Protein AF-A0A8J8A307-F1 (afdb_monomer)

Nearest PDB structu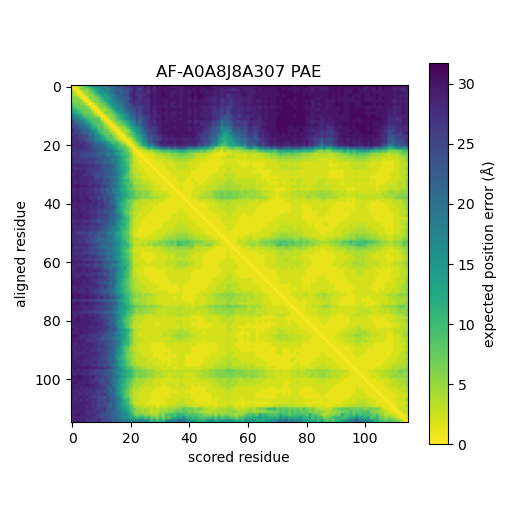res (foldseek):
  1qyn-assembly1_C  TM=4.596E-01  e=4.027E+00  Escherichia coli
  1ozb-assembly2_G  TM=3.912E-01  e=3.624E+00  Haemophilus influenzae
  1ozb-assembly1_A  TM=3.869E-01  e=4.717E+00  Haemophilus influenzae
  1fx3-assembly1_D  TM=3.871E-01  e=6.470E+00  Haemophilus influenzae

pLDDT: mean 87.07, std 18.62, range [39.31, 98.69]

Radius of gyration: 25.22 Å; Cα contacts (8 Å, |Δi|>4): 249; chains: 1; bounding box: 36×35×94 Å

Mean predicted aligned error: 9.84 Å

Sequence (115 aa):
MSLVSIASVSAWTSKTVIPSSGCRRMYDHDADTPQWSQDEWVWASVSGWLNICDGRITVDTSTVKHVADWSGVKVDRSGVQRYRGARVSFTKIPYERYNGERGVAFALIPHFYKH

Solvent-accessible surface area (backbone atoms only — not comparable to full-atom values): 6752 Å² total; per-residue (Å²): 134,87,82,86,86,78,82,82,79,80,79,77,76,71,73,80,74,74,77,69,84,59,71,43,77,46,80,45,70,24,67,23,64,58,67,83,53,97,58,29,32,41,38,14,20,16,34,30,40,29,41,39,42,88,91,43,71,33,38,44,55,91,55,57,45,76,42,81,51,73,36,65,52,49,60,59,70,87,65,47,43,80,47,80,33,47,74,45,26,33,15,37,37,47,37,32,41,88,91,66,53,71,53,66,31,62,9,34,29,64,54,86,76,70,127

Foldseek 3Di:
DDDDDDPDDPPPPPPPPPPPQDWDKDKAKWWFWDDDDPQFIWIWMKIAIWTQDPNDIWGPLVGIDIDTDGGQWDWPPVPWDFAGGRRKTKTWTWTAHPVRDTDIIIIMPVRVVPD

Structure (mmCIF, N/CA/C/O backbone):
data_AF-A0A8J8A307-F1
#
_entry.id   AF-A0A8J8A307-F1
#
loop_
_atom_site.group_PDB
_atom_site.id
_atom_site.type_symbol
_atom_site.label_atom_id
_atom_site.label_alt_id
_atom_site.label_comp_id
_atom_site.label_asym_id
_atom_site.label_entity_id
_atom_site.label_seq_id
_atom_site.pdbx_PDB_ins_code
_atom_site.Cartn_x
_atom_site.Cartn_y
_atom_site.Cartn_z
_atom_site.occupancy
_atom_site.B_iso_or_equiv
_atom_site.auth_seq_id
_atom_site.auth_comp_id
_atom_site.auth_asym_id
_atom_site.auth_atom_id
_atom_site.pdbx_PDB_model_num
ATOM 1 N N . MET A 1 1 ? -3.163 23.914 -77.638 1.00 39.31 1 MET A N 1
ATOM 2 C CA . MET A 1 1 ? -2.228 22.902 -77.092 1.00 39.31 1 MET A CA 1
ATOM 3 C C . MET A 1 1 ? -1.463 23.603 -75.975 1.00 39.31 1 MET A C 1
ATOM 5 O O . MET A 1 1 ? -0.808 24.586 -76.272 1.00 39.31 1 MET A O 1
ATOM 9 N N . SER A 1 2 ? -1.889 23.447 -74.715 1.00 42.81 2 SER A N 1
ATOM 10 C CA . SER A 1 2 ? -1.335 22.503 -73.714 1.00 42.81 2 SER A CA 1
ATOM 11 C C . SER A 1 2 ? 0.157 22.790 -73.462 1.00 42.81 2 SER A C 1
ATOM 13 O O . SER A 1 2 ? 0.926 22.769 -74.410 1.00 42.81 2 SER A O 1
ATOM 15 N N . LEU A 1 3 ? 0.635 23.113 -72.258 1.00 43.06 3 LEU A N 1
ATOM 16 C CA . LEU A 1 3 ? 0.505 22.335 -71.024 1.00 43.06 3 LEU A CA 1
ATOM 17 C C . LEU A 1 3 ? 0.687 23.227 -69.781 1.00 43.06 3 LEU A C 1
ATOM 19 O O . LEU A 1 3 ? 1.595 24.052 -69.719 1.00 43.06 3 LEU A O 1
ATOM 23 N N . VAL A 1 4 ? -0.152 23.000 -68.771 1.00 47.03 4 VAL A N 1
ATOM 24 C CA . VAL A 1 4 ? 0.076 23.442 -67.391 1.00 47.03 4 VAL A CA 1
ATOM 25 C C . VAL A 1 4 ? 1.009 22.418 -66.739 1.00 47.03 4 VAL A C 1
ATOM 27 O O . VAL A 1 4 ? 0.636 21.254 -66.608 1.00 47.03 4 VAL A O 1
ATOM 30 N N . SER A 1 5 ? 2.208 22.831 -66.329 1.00 45.84 5 SER A N 1
ATOM 31 C CA . SER A 1 5 ? 3.086 22.005 -65.491 1.00 45.84 5 SER A CA 1
ATOM 32 C C . SER A 1 5 ? 2.737 22.230 -64.025 1.00 45.84 5 SER A C 1
ATOM 34 O O . SER A 1 5 ? 3.118 23.238 -63.435 1.00 45.84 5 SER A O 1
ATOM 36 N N . ILE A 1 6 ? 2.003 21.290 -63.434 1.00 53.31 6 ILE A N 1
ATOM 37 C CA . ILE A 1 6 ? 1.776 21.240 -61.989 1.00 53.31 6 ILE A CA 1
ATOM 38 C C . ILE A 1 6 ? 2.876 20.349 -61.411 1.00 53.31 6 ILE A C 1
ATOM 40 O O . ILE A 1 6 ? 2.823 19.126 -61.531 1.00 53.31 6 ILE A O 1
ATOM 44 N N . ALA A 1 7 ? 3.906 20.956 -60.825 1.00 52.28 7 ALA A N 1
ATOM 45 C CA . ALA A 1 7 ? 4.915 20.217 -60.079 1.00 52.28 7 ALA A CA 1
ATOM 46 C C . ALA A 1 7 ? 4.272 19.657 -58.800 1.00 52.28 7 ALA A C 1
ATOM 48 O O . ALA A 1 7 ? 3.859 20.401 -57.912 1.00 52.28 7 ALA A O 1
ATOM 49 N N . SER A 1 8 ? 4.148 18.334 -58.726 1.00 54.72 8 SER A N 1
ATOM 50 C CA . SER A 1 8 ? 3.658 17.623 -57.548 1.00 54.72 8 SER A CA 1
ATOM 51 C C . SER A 1 8 ? 4.759 17.617 -56.488 1.00 54.72 8 SER A C 1
ATOM 53 O O . SER A 1 8 ? 5.743 16.890 -56.613 1.00 54.72 8 SER A O 1
ATOM 55 N N . VAL A 1 9 ? 4.628 18.440 -55.447 1.00 50.66 9 VAL A N 1
ATOM 56 C CA . VAL A 1 9 ? 5.533 18.377 -54.295 1.00 50.66 9 VAL A CA 1
ATOM 57 C C . VAL A 1 9 ? 5.005 17.299 -53.356 1.00 50.66 9 VAL A C 1
ATOM 59 O O . VAL A 1 9 ? 4.049 17.510 -52.611 1.00 50.66 9 VAL A O 1
ATOM 62 N N . SER A 1 10 ? 5.610 16.117 -53.421 1.00 52.47 10 SER A N 1
ATOM 63 C CA . SER A 1 10 ? 5.379 15.036 -52.466 1.00 52.47 10 SER A CA 1
ATOM 64 C C . SER A 1 10 ? 5.880 15.476 -51.092 1.00 52.47 10 SER A C 1
ATOM 66 O O . SER A 1 10 ? 7.059 15.341 -50.775 1.00 52.47 10 SER A O 1
ATOM 68 N N . ALA A 1 11 ? 4.991 16.024 -50.266 1.00 51.53 11 ALA A N 1
ATOM 69 C CA . ALA A 1 11 ? 5.267 16.243 -48.856 1.00 51.53 11 ALA A CA 1
ATOM 70 C C . ALA A 1 11 ? 5.300 14.879 -48.152 1.00 51.53 11 ALA A C 1
ATOM 72 O O . ALA A 1 11 ? 4.291 14.389 -47.648 1.00 51.53 11 ALA A O 1
ATOM 73 N N . TRP A 1 12 ? 6.470 14.240 -48.134 1.00 44.84 12 TRP A N 1
ATOM 74 C CA . TRP A 1 12 ? 6.756 13.200 -47.155 1.00 44.84 12 TRP A CA 1
ATOM 75 C C . TRP A 1 12 ? 6.824 13.874 -45.790 1.00 44.84 12 TRP A C 1
ATOM 77 O O . TRP A 1 12 ? 7.859 14.390 -45.373 1.00 44.84 12 TRP A O 1
ATOM 87 N N . THR A 1 13 ? 5.694 13.898 -45.088 1.00 51.53 13 THR A N 1
ATOM 88 C CA . THR A 1 13 ? 5.703 14.131 -43.651 1.00 51.53 13 THR A CA 1
ATOM 89 C C . THR A 1 13 ? 6.278 12.870 -43.023 1.00 51.53 13 THR A C 1
ATOM 91 O O . THR A 1 13 ? 5.576 11.925 -42.667 1.00 51.53 13 THR A O 1
ATOM 94 N N . SER A 1 14 ? 7.606 12.820 -42.923 1.00 46.16 14 SER A N 1
ATOM 95 C CA . SER A 1 14 ? 8.247 11.931 -41.967 1.00 46.16 14 SER A CA 1
ATOM 96 C C . SER A 1 14 ? 7.642 12.286 -40.616 1.00 46.16 14 SER A C 1
ATOM 98 O O . SER A 1 14 ? 7.970 13.322 -40.041 1.00 46.16 14 SER A O 1
ATOM 100 N N . LYS A 1 15 ? 6.701 11.471 -40.123 1.00 51.19 15 LYS A N 1
ATOM 101 C CA . LYS A 1 15 ? 6.373 11.480 -38.701 1.00 51.19 15 LYS A CA 1
ATOM 102 C C . LYS A 1 15 ? 7.713 11.305 -38.013 1.00 51.19 15 LYS A C 1
ATOM 104 O O . LYS A 1 15 ? 8.325 10.248 -38.147 1.00 51.19 15 LYS A O 1
ATOM 109 N N . THR A 1 16 ? 8.183 12.346 -37.336 1.00 47.12 16 THR A N 1
ATOM 110 C CA . THR A 1 16 ? 9.285 12.227 -36.396 1.00 47.12 16 THR A CA 1
ATOM 111 C C . THR A 1 16 ? 8.852 11.172 -35.393 1.00 47.12 16 THR A C 1
ATOM 113 O O . THR A 1 16 ? 8.073 11.441 -34.481 1.00 47.12 16 THR A O 1
ATOM 116 N N . VAL A 1 17 ? 9.292 9.934 -35.606 1.00 52.88 17 VAL A N 1
ATOM 117 C CA . VAL A 1 17 ? 9.289 8.917 -34.571 1.00 52.88 17 VAL A CA 1
ATOM 118 C C . VAL A 1 17 ? 10.336 9.425 -33.602 1.00 52.88 17 VAL A C 1
ATOM 120 O O . VAL A 1 17 ? 11.528 9.254 -33.833 1.00 52.88 17 VAL A O 1
ATOM 123 N N . ILE A 1 18 ? 9.890 10.170 -32.590 1.00 51.19 18 ILE A N 1
ATOM 124 C CA . ILE A 1 18 ? 10.734 10.553 -31.466 1.00 51.19 18 ILE A CA 1
ATOM 125 C C . ILE A 1 18 ? 11.200 9.218 -30.884 1.00 51.19 18 ILE A C 1
ATOM 127 O O . ILE A 1 18 ? 10.363 8.484 -30.350 1.00 51.19 18 ILE A O 1
ATOM 131 N N . PRO A 1 19 ? 12.482 8.842 -31.015 1.00 48.62 19 PRO A N 1
ATOM 132 C CA . PRO A 1 19 ? 12.960 7.652 -30.351 1.00 48.62 19 PRO A CA 1
ATOM 133 C C . PRO A 1 19 ? 12.905 8.003 -28.869 1.00 48.62 19 PRO A C 1
ATOM 135 O O . PRO A 1 19 ? 13.657 8.861 -28.409 1.00 48.62 19 PRO A O 1
ATOM 138 N N . SER A 1 20 ? 11.997 7.400 -28.105 1.00 56.53 20 SER A N 1
ATOM 139 C CA . SER A 1 20 ? 12.056 7.478 -26.647 1.00 56.53 20 SER A CA 1
ATOM 140 C C . SER A 1 20 ? 13.212 6.599 -26.165 1.00 56.53 20 SER A C 1
ATOM 142 O O . SER A 1 20 ? 13.001 5.617 -25.467 1.00 56.53 20 SER A O 1
ATOM 144 N N . SER A 1 21 ? 14.445 6.912 -26.563 1.00 58.91 21 SER A N 1
ATOM 145 C CA . SER A 1 21 ? 15.654 6.169 -26.191 1.00 58.91 21 SER A CA 1
ATOM 146 C C . SER A 1 21 ? 16.087 6.411 -24.739 1.00 58.91 21 SER A C 1
ATOM 148 O O . SER A 1 21 ? 17.186 6.033 -24.345 1.00 58.91 21 SER A O 1
ATOM 150 N N . GLY A 1 22 ? 15.233 7.024 -23.918 1.00 71.06 22 GLY A N 1
ATOM 151 C CA . GLY A 1 22 ? 15.485 7.256 -22.506 1.00 71.06 22 GLY A CA 1
ATOM 152 C C . GLY A 1 22 ? 14.461 6.530 -21.652 1.00 71.06 22 GLY A C 1
ATOM 153 O O . GLY A 1 22 ? 13.310 6.957 -21.567 1.00 71.06 22 GLY A O 1
ATOM 154 N N . CYS A 1 23 ? 14.894 5.476 -20.961 1.00 86.56 23 CYS A N 1
ATOM 155 C CA . CYS A 1 23 ? 14.230 5.074 -19.728 1.00 86.56 23 CYS A CA 1
ATOM 156 C C . CYS A 1 23 ? 14.142 6.300 -18.813 1.00 86.56 23 CYS A C 1
ATOM 158 O O . CYS A 1 23 ? 15.161 6.917 -18.503 1.00 86.56 23 CYS A O 1
ATOM 160 N N . ARG A 1 24 ? 12.939 6.656 -18.367 1.00 91.88 24 ARG A N 1
ATOM 161 C CA . ARG A 1 24 ? 12.745 7.719 -17.372 1.00 91.88 24 ARG A CA 1
ATOM 162 C C . ARG A 1 24 ? 12.333 7.118 -16.039 1.00 91.88 24 ARG A C 1
ATOM 164 O O . ARG A 1 24 ? 11.648 6.095 -16.001 1.00 91.88 24 ARG A O 1
ATOM 171 N N . ARG A 1 25 ? 12.719 7.776 -14.948 1.00 94.50 25 ARG A N 1
ATOM 172 C CA . ARG A 1 25 ? 12.238 7.447 -13.604 1.00 94.50 25 ARG A CA 1
ATOM 173 C C . ARG A 1 25 ? 11.145 8.416 -13.189 1.00 94.50 25 ARG A C 1
ATOM 175 O O . ARG A 1 25 ? 11.220 9.603 -13.491 1.00 94.50 25 ARG A O 1
ATOM 182 N N . MET A 1 26 ? 10.149 7.902 -12.486 1.00 95.06 26 MET A N 1
ATOM 183 C CA . MET A 1 26 ? 9.060 8.684 -11.911 1.00 95.06 26 MET A CA 1
ATOM 184 C C . MET A 1 26 ? 8.820 8.185 -10.494 1.00 95.06 26 MET A C 1
ATOM 186 O O . MET A 1 26 ? 8.774 6.978 -10.283 1.00 95.06 26 MET A O 1
ATOM 190 N N . TYR A 1 27 ? 8.701 9.081 -9.524 1.00 96.81 27 TYR A N 1
ATOM 191 C CA . TYR A 1 27 ? 8.270 8.685 -8.189 1.00 96.81 27 TYR A CA 1
ATOM 192 C C . TYR A 1 27 ? 6.750 8.556 -8.184 1.00 96.81 27 TYR A C 1
ATOM 194 O O . TYR A 1 27 ? 6.066 9.447 -8.686 1.00 96.81 27 TYR A O 1
ATOM 202 N N . ASP A 1 28 ? 6.242 7.459 -7.635 1.00 97.56 28 ASP A N 1
ATOM 203 C CA . ASP A 1 28 ? 4.816 7.233 -7.459 1.00 97.56 28 ASP A CA 1
ATOM 204 C C . ASP A 1 28 ? 4.502 6.937 -5.990 1.00 97.56 28 ASP A C 1
ATOM 206 O O . ASP A 1 28 ? 5.312 6.376 -5.242 1.00 97.56 28 ASP A O 1
ATOM 210 N N . HIS A 1 29 ? 3.317 7.354 -5.573 1.00 97.44 29 HIS A N 1
ATOM 211 C CA . HIS A 1 29 ? 2.799 7.181 -4.231 1.00 97.44 29 HIS A CA 1
ATOM 212 C C . HIS A 1 29 ? 1.276 7.132 -4.304 1.00 97.44 29 HIS A C 1
ATOM 214 O O . HIS A 1 29 ? 0.654 8.018 -4.888 1.00 97.44 29 HIS A O 1
ATOM 220 N N . ASP A 1 30 ? 0.692 6.159 -3.616 1.00 98.19 30 ASP A N 1
ATOM 221 C CA . ASP A 1 30 ? -0.743 6.089 -3.372 1.00 98.1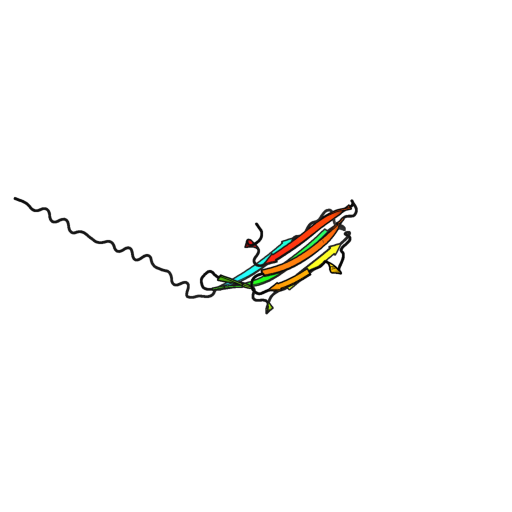9 30 ASP A CA 1
ATOM 222 C C . ASP A 1 30 ? -1.004 5.973 -1.872 1.00 98.19 30 ASP A C 1
ATOM 224 O O . ASP A 1 30 ? -0.201 5.407 -1.118 1.00 98.19 30 ASP A O 1
ATOM 228 N N . ALA A 1 31 ? -2.139 6.511 -1.446 1.00 97.81 31 ALA A N 1
ATOM 229 C CA . ALA A 1 31 ? -2.619 6.391 -0.085 1.00 97.81 31 ALA A CA 1
ATOM 230 C C . ALA A 1 31 ? -4.141 6.293 -0.066 1.00 97.81 31 ALA A C 1
ATOM 232 O O . ALA A 1 31 ? -4.840 6.967 -0.817 1.00 97.81 31 ALA A O 1
ATOM 233 N N . ASP A 1 32 ? -4.634 5.471 0.845 1.00 98.06 32 ASP A N 1
ATOM 234 C CA . ASP A 1 32 ? -6.036 5.387 1.201 1.00 98.06 32 ASP A CA 1
ATOM 235 C C . ASP A 1 32 ? -6.135 5.581 2.711 1.00 98.06 32 ASP A C 1
ATOM 237 O O . ASP A 1 32 ? -5.606 4.779 3.495 1.00 9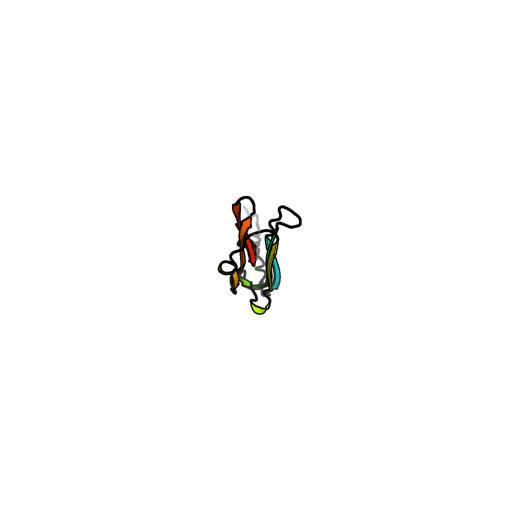8.06 32 ASP A O 1
ATOM 241 N N . THR A 1 33 ? -6.744 6.700 3.100 1.00 97.50 33 THR A N 1
ATOM 242 C CA . THR A 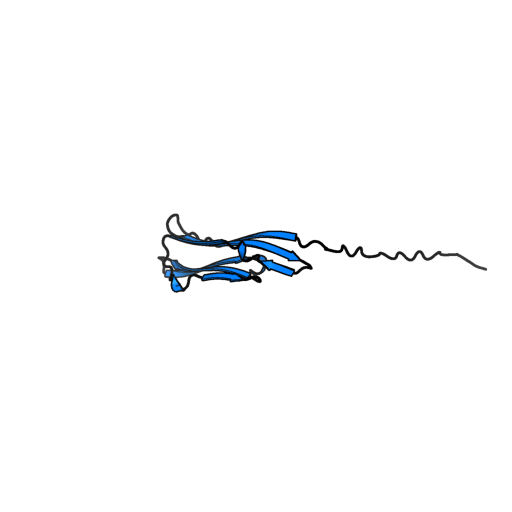1 33 ? -6.803 7.166 4.487 1.00 97.50 33 THR A CA 1
ATOM 243 C C . THR A 1 33 ? -8.243 7.392 4.965 1.00 97.50 33 THR A C 1
ATOM 245 O O . THR A 1 33 ? -8.613 8.541 5.228 1.00 97.50 33 THR A O 1
ATOM 248 N N . PRO A 1 34 ? -9.097 6.350 5.051 1.00 97.19 34 PRO A N 1
ATOM 249 C CA . PRO A 1 34 ? -10.432 6.497 5.616 1.00 97.19 34 PRO A CA 1
ATOM 250 C C . PRO A 1 34 ? -10.355 7.032 7.048 1.00 97.19 34 PRO A C 1
ATOM 252 O O . PRO A 1 34 ? -9.650 6.475 7.894 1.00 97.19 34 PRO A O 1
ATOM 255 N N . GLN A 1 35 ? -11.082 8.114 7.313 1.00 97.44 35 GLN A N 1
ATOM 256 C CA . GLN A 1 35 ? -11.093 8.792 8.603 1.00 97.44 35 GLN A CA 1
ATOM 257 C C . GLN A 1 35 ? -12.514 9.224 8.959 1.00 97.44 35 GLN A C 1
ATOM 259 O O . GLN A 1 35 ? -13.197 9.862 8.158 1.00 97.44 35 GLN A O 1
ATOM 264 N N . TRP A 1 36 ? -12.934 8.910 10.185 1.00 97.50 36 TRP A N 1
ATOM 265 C CA . TRP A 1 36 ? -14.260 9.263 10.706 1.00 97.50 36 TRP A CA 1
ATOM 266 C C . TRP A 1 36 ? -14.184 10.142 11.955 1.00 97.50 36 TRP A C 1
ATOM 268 O O . TRP A 1 36 ? -15.122 10.882 12.244 1.00 97.50 36 TRP A O 1
ATOM 278 N N . SER A 1 37 ? -13.063 10.104 12.679 1.00 95.75 37 SER A N 1
ATOM 279 C CA . SER A 1 37 ? -12.762 11.026 13.778 1.00 95.75 37 SER A CA 1
ATOM 280 C C . SER A 1 37 ? -11.245 11.161 13.984 1.00 95.75 37 SER A C 1
ATOM 282 O O . SER A 1 37 ? -10.453 10.639 13.198 1.00 95.75 37 SER A O 1
ATOM 284 N N . GLN A 1 38 ? -10.815 11.883 15.024 1.00 95.06 38 GLN A N 1
ATOM 285 C CA . GLN A 1 38 ? -9.393 11.951 15.398 1.00 95.06 38 GLN A CA 1
ATOM 286 C C . GLN A 1 38 ? -8.859 10.598 15.887 1.00 95.06 38 GLN A C 1
ATOM 288 O O . GLN A 1 38 ? -7.708 10.268 15.615 1.00 95.06 38 GLN A O 1
ATOM 293 N N . ASP A 1 39 ? -9.712 9.797 16.530 1.00 96.19 39 ASP A N 1
ATOM 294 C CA . ASP A 1 39 ? -9.328 8.511 17.112 1.00 96.19 39 ASP A CA 1
ATOM 295 C C . ASP A 1 39 ? -9.745 7.310 16.255 1.00 96.19 39 ASP A C 1
ATOM 297 O O . ASP A 1 39 ? -9.308 6.203 16.551 1.00 96.19 39 ASP A O 1
ATOM 301 N N . GLU A 1 40 ? -10.557 7.503 15.207 1.00 97.62 40 GLU A N 1
ATOM 302 C CA . GLU A 1 40 ? -11.059 6.454 14.306 1.00 97.62 40 GLU A CA 1
ATOM 303 C C . GLU A 1 40 ? -10.592 6.713 12.863 1.00 97.62 40 GLU A C 1
ATOM 305 O O . GLU A 1 40 ? -11.181 7.525 12.138 1.00 97.62 40 GLU A O 1
ATOM 310 N N . TRP A 1 41 ? -9.521 6.026 12.453 1.00 98.00 41 TRP A N 1
ATOM 311 C CA . TRP A 1 41 ? -8.909 6.156 11.129 1.00 98.00 41 TRP A CA 1
ATOM 312 C C . TRP A 1 41 ? -8.085 4.924 10.733 1.00 98.00 41 TRP A C 1
ATOM 314 O O . TRP A 1 41 ? -7.626 4.146 11.572 1.00 98.00 41 TRP A O 1
ATOM 324 N N . VAL A 1 42 ? -7.852 4.776 9.430 1.00 98.50 42 VAL A N 1
ATOM 325 C CA . VAL A 1 42 ? -6.939 3.786 8.845 1.00 98.50 42 VAL A CA 1
ATOM 326 C C . VAL A 1 42 ? -6.031 4.488 7.844 1.00 98.50 42 VAL A C 1
ATOM 328 O O . VAL A 1 42 ? -6.498 5.337 7.098 1.00 98.50 42 VAL A O 1
ATOM 331 N N . TRP A 1 43 ? -4.748 4.135 7.802 1.00 98.44 43 TRP A N 1
ATOM 332 C CA . TRP A 1 43 ? -3.778 4.656 6.842 1.00 98.44 43 TRP A CA 1
ATOM 333 C C . TRP A 1 43 ? -3.058 3.507 6.141 1.00 98.44 43 TRP A C 1
ATOM 335 O O . TRP A 1 43 ? -2.118 2.913 6.675 1.00 98.44 43 TRP A O 1
ATOM 345 N N . ALA A 1 44 ? -3.469 3.230 4.903 1.00 98.56 44 ALA A N 1
ATOM 346 C CA . ALA A 1 44 ? -2.703 2.423 3.962 1.00 98.56 44 ALA A CA 1
ATOM 347 C C . ALA A 1 44 ? -1.969 3.347 2.984 1.00 98.56 44 ALA A C 1
ATOM 349 O O . ALA A 1 44 ? -2.583 4.197 2.350 1.00 98.56 44 ALA A O 1
ATOM 350 N N . SER A 1 45 ? -0.657 3.194 2.833 1.00 98.44 45 SER A N 1
ATOM 351 C CA . SER A 1 45 ? 0.111 3.887 1.793 1.00 98.44 45 SER A CA 1
ATOM 352 C C . SER A 1 45 ? 1.213 2.992 1.248 1.00 98.44 45 SER A C 1
ATOM 354 O O . SER A 1 45 ? 1.717 2.086 1.928 1.00 98.44 45 SER A O 1
ATOM 356 N N . VAL A 1 46 ? 1.559 3.221 -0.012 1.00 98.69 46 VAL A N 1
ATOM 357 C CA . VAL A 1 46 ? 2.714 2.623 -0.667 1.00 98.69 46 VAL A CA 1
ATOM 358 C C . VAL A 1 46 ? 3.368 3.659 -1.571 1.00 98.69 46 VAL A C 1
ATOM 360 O O . VAL A 1 46 ? 2.691 4.441 -2.234 1.00 98.69 46 VAL A O 1
ATOM 363 N N . SER A 1 47 ? 4.696 3.673 -1.601 1.00 98.56 47 SER A N 1
ATOM 364 C CA . SER A 1 47 ? 5.451 4.578 -2.460 1.00 98.56 47 SER A CA 1
ATOM 365 C C . SER A 1 47 ? 6.739 3.963 -2.963 1.00 98.56 47 SER A C 1
ATOM 367 O O . SER A 1 47 ? 7.253 3.015 -2.371 1.00 98.56 47 SER A O 1
ATOM 369 N N . GLY A 1 48 ? 7.259 4.491 -4.066 1.00 98.31 48 GLY A N 1
ATOM 370 C CA . GLY A 1 48 ? 8.476 3.987 -4.683 1.00 98.31 48 GLY A CA 1
ATOM 371 C C . GLY A 1 48 ? 8.768 4.651 -6.022 1.00 98.31 48 GLY A C 1
ATOM 372 O O . GLY A 1 48 ? 7.966 5.404 -6.569 1.00 98.31 48 GLY A O 1
ATOM 373 N N . TRP A 1 49 ? 9.944 4.362 -6.560 1.00 98.00 49 TRP A N 1
ATOM 374 C CA . TRP A 1 49 ? 10.324 4.773 -7.901 1.00 98.00 49 TRP A CA 1
ATOM 375 C C . TRP A 1 49 ? 9.809 3.773 -8.934 1.00 98.00 49 TRP A C 1
ATOM 377 O O . TRP A 1 49 ? 9.898 2.560 -8.761 1.00 98.00 49 TRP A O 1
ATOM 387 N N . LEU A 1 50 ? 9.307 4.300 -10.040 1.00 97.25 50 LEU A N 1
ATOM 388 C CA . LEU A 1 50 ? 8.920 3.569 -11.232 1.00 97.25 50 LEU A CA 1
ATOM 389 C C . LEU A 1 50 ? 9.952 3.809 -12.332 1.00 97.25 50 LEU A C 1
ATOM 391 O O . LEU A 1 50 ? 10.466 4.921 -12.478 1.00 97.25 50 LEU A O 1
ATOM 395 N N . ASN A 1 51 ? 10.211 2.786 -13.138 1.00 95.38 51 ASN A N 1
ATOM 396 C CA . ASN A 1 51 ? 10.958 2.894 -14.381 1.00 95.38 51 ASN A CA 1
ATOM 397 C C . ASN A 1 51 ? 9.975 2.833 -15.547 1.00 95.38 51 ASN A C 1
ATOM 399 O O . ASN A 1 51 ? 9.126 1.944 -15.604 1.00 95.38 51 ASN A O 1
ATOM 403 N N . ILE A 1 52 ? 10.092 3.783 -16.470 1.00 92.75 52 ILE A N 1
ATOM 404 C CA . ILE A 1 52 ? 9.273 3.867 -17.673 1.00 92.75 52 ILE A CA 1
ATOM 405 C C . ILE A 1 52 ? 10.215 3.752 -18.867 1.00 92.75 52 ILE A C 1
ATOM 407 O O . ILE A 1 52 ? 10.912 4.711 -19.198 1.00 92.75 52 ILE A O 1
ATOM 411 N N . CYS A 1 53 ? 10.242 2.578 -19.488 1.00 90.75 53 CYS A N 1
ATOM 412 C CA . CYS A 1 53 ? 11.091 2.251 -20.635 1.00 90.75 53 CYS A CA 1
ATOM 413 C C . CYS A 1 53 ? 10.203 1.699 -21.749 1.00 90.75 53 CYS A C 1
ATOM 415 O O . CYS A 1 53 ? 9.418 0.789 -21.489 1.00 90.75 53 CYS A O 1
ATOM 417 N N . ASP A 1 54 ? 10.293 2.238 -22.966 1.00 89.69 54 ASP A N 1
ATOM 418 C CA . ASP A 1 54 ? 9.556 1.732 -24.140 1.00 89.69 54 ASP A CA 1
ATOM 419 C C . ASP A 1 54 ? 8.043 1.551 -23.896 1.00 89.69 54 ASP A C 1
ATOM 421 O O . ASP A 1 54 ? 7.429 0.557 -24.286 1.00 89.69 54 ASP A O 1
ATOM 425 N N . GLY A 1 55 ? 7.440 2.492 -23.162 1.00 84.38 55 GLY A N 1
ATOM 426 C CA . GLY A 1 55 ? 6.023 2.447 -22.781 1.00 84.38 55 GLY A CA 1
ATOM 427 C C . GLY A 1 55 ? 5.665 1.419 -21.698 1.00 84.38 55 GLY A C 1
ATOM 428 O O . GLY A 1 55 ? 4.501 1.327 -21.314 1.00 84.38 55 GLY A O 1
ATOM 429 N N . ARG A 1 56 ? 6.633 0.663 -21.166 1.00 90.75 56 ARG A N 1
ATOM 430 C CA . ARG A 1 56 ? 6.448 -0.270 -20.046 1.00 90.75 56 ARG A CA 1
ATOM 431 C C . ARG A 1 56 ? 6.780 0.405 -18.729 1.00 90.75 56 ARG A C 1
ATOM 433 O O . ARG A 1 56 ? 7.806 1.070 -18.615 1.00 90.75 56 ARG A O 1
ATOM 440 N N . ILE A 1 57 ? 5.933 0.177 -17.732 1.00 94.31 57 ILE A N 1
ATOM 441 C CA . ILE A 1 57 ? 6.097 0.716 -16.384 1.00 94.31 57 ILE A CA 1
ATOM 442 C C . ILE A 1 57 ? 6.409 -0.437 -15.435 1.00 94.31 57 ILE A C 1
ATOM 444 O O . ILE A 1 57 ? 5.645 -1.400 -15.361 1.00 94.31 57 ILE A O 1
ATOM 448 N N . THR A 1 58 ? 7.526 -0.340 -14.717 1.00 96.44 58 THR A N 1
ATOM 449 C CA . THR A 1 58 ? 7.925 -1.296 -13.678 1.00 96.44 58 THR A CA 1
ATOM 450 C C . THR A 1 58 ? 8.227 -0.578 -12.373 1.00 96.44 58 THR A C 1
ATOM 452 O O . THR A 1 58 ? 8.747 0.534 -12.364 1.00 96.44 58 THR A O 1
ATOM 455 N N . VAL A 1 59 ? 7.903 -1.211 -11.253 1.00 97.69 59 VAL A N 1
ATOM 456 C CA . VAL A 1 59 ? 8.248 -0.733 -9.916 1.00 97.69 59 VAL A CA 1
ATOM 457 C C . VAL A 1 59 ? 9.685 -1.138 -9.604 1.00 97.69 59 VAL A C 1
ATOM 459 O O . VAL A 1 59 ? 10.040 -2.315 -9.697 1.00 97.69 59 VAL A O 1
ATOM 462 N N . ASP A 1 60 ? 10.507 -0.182 -9.182 1.00 97.25 60 ASP A N 1
ATOM 463 C CA . ASP A 1 60 ? 11.785 -0.463 -8.538 1.00 97.25 60 ASP A CA 1
ATOM 464 C C . ASP A 1 60 ? 11.522 -0.936 -7.103 1.00 97.25 60 ASP A C 1
ATOM 466 O O . ASP A 1 60 ? 11.415 -0.142 -6.161 1.00 97.25 60 ASP A O 1
ATOM 470 N N . THR A 1 61 ? 11.388 -2.253 -6.940 1.00 97.50 61 THR A N 1
ATOM 471 C CA . THR A 1 61 ? 10.980 -2.888 -5.678 1.00 97.50 61 THR A CA 1
ATOM 472 C C . THR A 1 61 ? 11.915 -2.584 -4.512 1.00 97.50 61 THR A C 1
ATOM 474 O O . THR A 1 61 ? 11.485 -2.649 -3.361 1.00 97.50 61 THR A O 1
ATOM 477 N N . SER A 1 62 ? 13.175 -2.227 -4.787 1.00 97.88 62 SER A N 1
ATOM 478 C CA . SER A 1 62 ? 14.152 -1.852 -3.758 1.00 97.88 62 SER A CA 1
ATOM 479 C C . SER A 1 62 ? 13.800 -0.536 -3.057 1.00 97.88 62 SER A C 1
ATOM 481 O O . SER A 1 62 ? 14.181 -0.310 -1.911 1.00 97.88 62 SER A O 1
ATOM 483 N N . THR A 1 63 ? 13.015 0.314 -3.722 1.00 98.25 63 THR A N 1
ATOM 484 C CA . THR A 1 63 ? 12.622 1.636 -3.224 1.00 98.25 63 THR A CA 1
ATOM 485 C C . THR A 1 63 ? 11.262 1.640 -2.530 1.00 98.25 63 THR A C 1
ATOM 487 O O . THR A 1 63 ? 10.845 2.679 -2.017 1.00 98.25 63 THR A O 1
ATOM 490 N N . VAL A 1 64 ? 10.574 0.491 -2.497 1.00 98.62 64 VAL A N 1
ATOM 491 C CA . VAL A 1 64 ? 9.185 0.415 -2.045 1.00 98.62 64 VAL A CA 1
ATOM 492 C C . VAL A 1 64 ? 9.070 0.563 -0.532 1.00 98.62 64 VAL A C 1
ATOM 494 O O . VAL A 1 64 ? 9.548 -0.272 0.250 1.00 98.62 64 VAL A O 1
ATOM 497 N N . LYS A 1 65 ? 8.335 1.593 -0.120 1.00 98.69 65 LYS A N 1
ATOM 498 C CA . LYS A 1 65 ? 7.957 1.859 1.268 1.00 98.69 65 LYS A CA 1
ATOM 499 C C . LYS A 1 65 ? 6.465 1.617 1.447 1.00 98.69 65 LYS A C 1
ATOM 501 O O . LYS A 1 65 ? 5.676 1.937 0.568 1.00 98.69 65 LYS A O 1
ATOM 506 N N . HIS A 1 66 ? 6.098 1.055 2.594 1.00 98.62 66 HIS A N 1
ATOM 507 C CA . HIS A 1 66 ? 4.711 0.808 2.976 1.00 98.62 66 HIS A CA 1
ATOM 508 C C . HIS A 1 66 ? 4.420 1.508 4.298 1.00 98.62 66 HIS A C 1
ATOM 510 O O . HIS A 1 66 ? 5.211 1.384 5.235 1.00 98.62 66 HIS A O 1
ATOM 516 N N . VAL A 1 67 ? 3.256 2.137 4.403 1.00 98.44 67 VAL A N 1
ATOM 517 C CA . VAL A 1 67 ? 2.660 2.546 5.680 1.00 98.44 67 VAL A CA 1
ATOM 518 C C . VAL A 1 67 ? 1.382 1.746 5.850 1.00 98.44 67 VAL A C 1
ATOM 520 O O . VAL A 1 67 ? 0.568 1.687 4.932 1.00 98.44 67 VAL A O 1
ATOM 523 N N . ALA A 1 68 ? 1.246 1.081 6.994 1.00 98.31 68 ALA A N 1
ATOM 524 C CA . ALA A 1 68 ? -0.001 0.432 7.369 1.00 98.31 68 ALA A CA 1
ATOM 525 C C . ALA A 1 68 ? -0.206 0.651 8.861 1.00 98.31 68 ALA A C 1
ATOM 527 O O . ALA A 1 68 ? 0.462 -0.006 9.665 1.00 98.31 68 ALA A O 1
ATOM 528 N N . ASP A 1 69 ? -1.057 1.618 9.174 1.00 98.31 69 ASP A N 1
ATOM 529 C CA . ASP A 1 69 ? -1.308 2.111 10.523 1.00 98.31 69 ASP A CA 1
ATOM 530 C C . ASP A 1 69 ? -2.801 2.409 10.705 1.00 98.31 69 ASP A C 1
ATOM 532 O O . ASP A 1 69 ? -3.531 2.535 9.718 1.00 98.31 69 ASP A O 1
ATOM 536 N N . TRP A 1 70 ? -3.277 2.444 11.945 1.00 98.19 70 TRP A N 1
ATOM 537 C CA . TRP A 1 70 ? -4.693 2.645 12.253 1.00 98.19 70 TRP A CA 1
ATOM 538 C C . TRP A 1 70 ? -4.917 3.046 13.713 1.00 98.19 70 TRP A C 1
ATOM 540 O O . TRP A 1 70 ? -4.157 2.671 14.605 1.00 98.19 70 TRP A O 1
ATOM 550 N N . SER A 1 71 ? -6.037 3.721 13.966 1.00 98.00 71 SER A N 1
ATOM 551 C CA . SER A 1 71 ? -6.548 3.995 15.308 1.00 98.00 71 SER A CA 1
ATOM 552 C C . SER A 1 71 ? -8.050 3.769 15.365 1.00 98.00 71 SER A C 1
ATOM 554 O O . SER A 1 71 ? -8.765 3.999 14.392 1.00 98.00 71 SER A O 1
ATOM 556 N N . GLY A 1 72 ? -8.529 3.294 16.514 1.00 96.31 72 GLY A N 1
ATOM 557 C CA . GLY A 1 72 ? -9.959 3.172 16.798 1.00 96.31 72 GLY A CA 1
ATOM 558 C C . GLY A 1 72 ? -10.747 2.260 15.858 1.00 96.31 72 GLY A C 1
ATOM 559 O O . GLY A 1 72 ? -11.962 2.338 15.800 1.00 96.31 72 GLY A O 1
ATOM 560 N N . VAL A 1 73 ? -10.091 1.367 15.127 1.00 97.81 73 VAL A N 1
ATOM 561 C CA . VAL A 1 73 ? -10.754 0.316 14.349 1.00 97.81 73 VAL A CA 1
ATOM 562 C C . VAL A 1 73 ? -10.212 -1.045 14.761 1.00 97.81 73 VAL A C 1
ATOM 564 O O 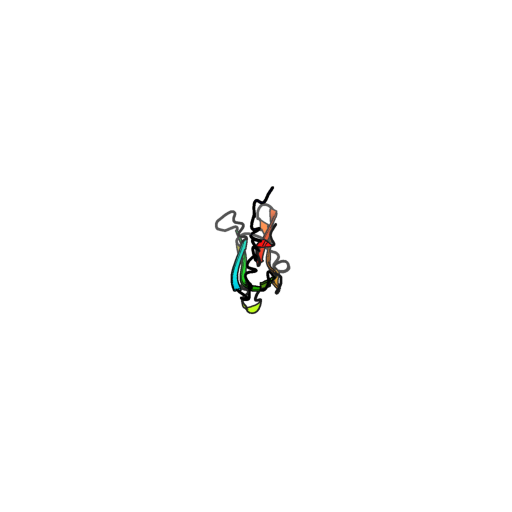. VAL A 1 73 ? -9.082 -1.171 15.244 1.00 97.81 73 VAL A O 1
ATOM 567 N N . LYS A 1 74 ? -10.999 -2.096 14.546 1.00 97.88 74 LYS A N 1
ATOM 568 C CA . LYS A 1 74 ? -10.507 -3.468 14.655 1.00 97.88 74 LYS A CA 1
ATOM 569 C C . LYS A 1 74 ? -9.840 -3.854 13.343 1.00 97.88 74 LYS A C 1
ATOM 571 O O . LYS A 1 74 ? -10.462 -3.789 12.287 1.00 97.88 74 LYS A O 1
ATOM 576 N N . VAL A 1 75 ? -8.594 -4.303 13.422 1.00 97.38 75 VAL A N 1
ATOM 577 C CA . VAL A 1 75 ? -7.837 -4.823 12.279 1.00 97.38 75 VAL A CA 1
ATOM 578 C C . VAL A 1 75 ? -7.367 -6.229 12.611 1.00 97.38 75 VAL A C 1
ATOM 580 O O . VAL A 1 75 ? -6.628 -6.433 13.578 1.00 97.38 75 VAL A O 1
ATOM 583 N N . ASP A 1 76 ? -7.763 -7.195 11.784 1.00 93.31 76 ASP A N 1
ATOM 584 C CA . ASP A 1 76 ? -7.115 -8.501 11.779 1.00 93.31 76 ASP A CA 1
ATOM 585 C C . ASP A 1 76 ? -5.733 -8.352 11.137 1.00 93.31 76 ASP A C 1
ATOM 587 O O . ASP A 1 76 ? -5.586 -8.240 9.917 1.00 93.31 76 ASP A O 1
ATOM 591 N N . ARG A 1 77 ? -4.702 -8.342 11.985 1.00 94.44 77 ARG A N 1
ATOM 592 C CA . ARG A 1 77 ? -3.308 -8.172 11.560 1.00 94.44 77 ARG A CA 1
ATOM 593 C C . ARG A 1 77 ? -2.847 -9.262 10.595 1.00 94.44 77 ARG A C 1
ATOM 595 O O . ARG A 1 77 ? -1.947 -8.992 9.806 1.00 94.44 77 ARG A O 1
ATOM 602 N N . SER A 1 78 ? -3.450 -10.453 10.625 1.00 95.31 78 SER A N 1
ATOM 603 C CA . SER A 1 78 ? -3.124 -11.525 9.676 1.00 95.31 78 SER A CA 1
ATOM 604 C C . SER A 1 78 ? -3.613 -11.218 8.252 1.00 95.31 78 SER A C 1
ATOM 606 O O . SER A 1 78 ? -3.021 -11.679 7.278 1.00 95.31 78 SER A O 1
ATOM 608 N N . GLY A 1 79 ? -4.641 -10.373 8.124 1.00 94.69 79 GLY A N 1
ATOM 609 C CA . GLY A 1 79 ? -5.175 -9.891 6.853 1.00 94.69 79 GLY A CA 1
ATOM 610 C C . GLY A 1 79 ? -4.468 -8.653 6.289 1.00 94.69 79 GLY A C 1
ATOM 611 O O . GLY A 1 79 ? -4.753 -8.268 5.151 1.00 94.69 79 GLY A O 1
ATOM 612 N N . VAL A 1 80 ? -3.556 -8.027 7.045 1.00 98.06 80 VAL A N 1
ATOM 613 C CA . VAL A 1 80 ? -2.773 -6.869 6.585 1.00 98.06 80 VAL A CA 1
ATOM 614 C C . VAL A 1 80 ? -1.702 -7.331 5.604 1.00 98.06 80 VAL A C 1
ATOM 616 O O . VAL A 1 80 ? -0.847 -8.149 5.935 1.00 98.06 80 VAL A O 1
ATOM 619 N N . GLN A 1 81 ? -1.707 -6.766 4.398 1.00 98.31 81 GLN A N 1
ATOM 620 C CA . GLN A 1 81 ? -0.776 -7.154 3.340 1.00 98.31 81 GLN A CA 1
ATOM 621 C C . GLN A 1 81 ? 0.091 -5.974 2.921 1.00 98.31 81 GLN A C 1
ATOM 623 O O . GLN A 1 81 ? -0.407 -4.883 2.648 1.00 98.31 81 GLN A O 1
ATOM 628 N N . ARG A 1 82 ? 1.398 -6.224 2.836 1.00 98.50 82 ARG A N 1
ATOM 629 C CA . ARG A 1 82 ? 2.392 -5.343 2.221 1.00 98.50 82 ARG A CA 1
ATOM 630 C C . ARG A 1 82 ? 3.084 -6.150 1.136 1.00 98.50 82 ARG A C 1
ATOM 632 O O . ARG A 1 82 ? 3.882 -7.034 1.441 1.00 98.50 82 ARG A O 1
ATOM 639 N N . TYR A 1 83 ? 2.729 -5.899 -0.115 1.00 98.31 83 TYR A N 1
ATOM 640 C CA . TYR A 1 83 ? 3.247 -6.652 -1.249 1.00 98.31 83 TYR A CA 1
ATOM 641 C C . TYR A 1 83 ? 4.192 -5.795 -2.080 1.00 98.31 83 TYR A C 1
ATOM 643 O O . TYR A 1 83 ? 3.858 -4.668 -2.446 1.00 98.31 83 TYR A O 1
ATOM 651 N N . ARG A 1 84 ? 5.356 -6.362 -2.410 1.00 98.31 84 ARG A N 1
ATOM 652 C CA . ARG A 1 84 ? 6.378 -5.743 -3.257 1.00 98.31 84 ARG A CA 1
ATOM 653 C C . ARG A 1 84 ? 6.541 -6.555 -4.531 1.00 98.31 84 ARG A C 1
ATOM 655 O O . ARG A 1 84 ? 7.064 -7.665 -4.490 1.00 98.31 84 ARG A O 1
ATOM 662 N N . GLY A 1 85 ? 6.128 -5.988 -5.655 1.00 97.44 85 GLY A N 1
ATOM 663 C CA . GLY A 1 85 ? 6.245 -6.612 -6.965 1.00 97.44 85 GLY A CA 1
ATOM 664 C C . GLY A 1 85 ? 6.644 -5.601 -8.032 1.00 97.44 85 GLY A C 1
ATOM 665 O O . GLY A 1 85 ? 6.268 -4.432 -7.976 1.00 97.44 85 GLY A O 1
ATOM 666 N N . ALA A 1 86 ? 7.394 -6.065 -9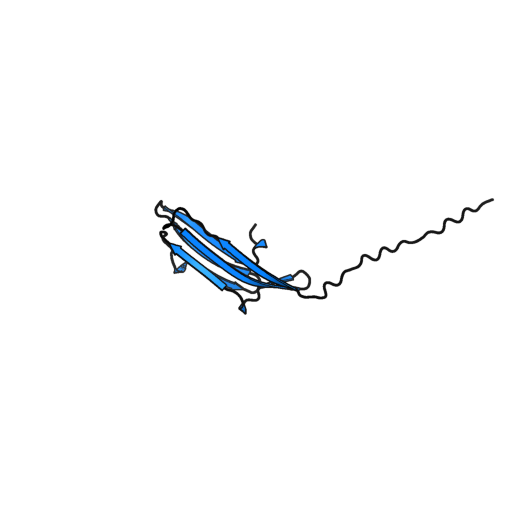.032 1.00 95.94 86 ALA A N 1
ATOM 667 C CA . ALA A 1 86 ? 7.873 -5.225 -10.131 1.00 95.94 86 ALA A CA 1
ATOM 668 C C . ALA A 1 86 ? 6.742 -4.736 -11.053 1.00 95.94 86 ALA A C 1
ATOM 670 O O . ALA A 1 86 ? 6.915 -3.765 -11.781 1.00 95.94 86 ALA A O 1
ATOM 671 N N . ARG A 1 87 ? 5.582 -5.403 -11.039 1.00 95.06 87 ARG A N 1
ATOM 672 C CA . ARG A 1 87 ? 4.391 -4.975 -11.789 1.00 95.06 87 ARG A CA 1
ATOM 673 C C . ARG A 1 87 ? 3.496 -4.053 -10.966 1.00 95.06 87 ARG A C 1
ATOM 675 O O . ARG A 1 87 ? 2.973 -3.079 -11.491 1.00 95.06 87 ARG A O 1
ATOM 682 N N . VAL A 1 88 ? 3.312 -4.401 -9.698 1.00 96.81 88 VAL A N 1
ATOM 683 C CA . VAL A 1 88 ? 2.508 -3.666 -8.728 1.00 96.81 88 VAL A CA 1
ATOM 684 C C . VAL A 1 88 ? 3.082 -3.913 -7.341 1.00 96.81 88 VAL A C 1
ATOM 686 O O . VAL A 1 88 ? 3.528 -5.018 -7.033 1.00 96.81 88 VAL A O 1
ATOM 689 N N . SER A 1 89 ? 3.050 -2.895 -6.501 1.00 98.19 89 SER A N 1
ATOM 690 C CA . SER A 1 89 ? 3.290 -2.983 -5.069 1.00 98.19 89 SER A CA 1
ATOM 691 C C . SER A 1 89 ? 2.118 -2.334 -4.351 1.00 98.19 89 SER A C 1
ATOM 693 O O . SER A 1 89 ? 1.599 -1.328 -4.821 1.00 98.19 89 SER A O 1
ATOM 695 N N . PHE A 1 90 ? 1.664 -2.907 -3.241 1.00 98.44 90 PHE A N 1
ATOM 696 C CA . PHE A 1 90 ? 0.457 -2.431 -2.570 1.00 98.44 90 PHE A CA 1
ATOM 697 C C . PHE A 1 90 ? 0.504 -2.600 -1.057 1.00 98.44 90 PHE A C 1
ATOM 699 O O . PHE A 1 90 ? 1.237 -3.440 -0.524 1.00 98.44 90 PHE A O 1
ATOM 706 N N . THR A 1 91 ? -0.336 -1.822 -0.382 1.00 98.69 91 THR A N 1
ATOM 707 C CA . THR A 1 91 ? -0.681 -1.986 1.026 1.00 98.69 91 THR A CA 1
ATOM 708 C C . THR A 1 91 ? -2.191 -2.152 1.159 1.00 98.69 91 THR A C 1
ATOM 710 O O . THR A 1 91 ? -2.953 -1.363 0.606 1.00 98.69 91 THR A O 1
ATOM 713 N N . LYS A 1 92 ? -2.622 -3.176 1.899 1.00 98.38 92 LYS A N 1
ATOM 714 C CA . LYS A 1 92 ? -4.032 -3.502 2.136 1.00 98.38 92 LYS A CA 1
ATOM 715 C C . LYS A 1 92 ? -4.284 -3.692 3.628 1.00 98.38 92 LYS A C 1
ATOM 717 O O . LYS A 1 92 ? -3.576 -4.477 4.261 1.00 98.38 92 LYS A O 1
ATOM 722 N N . ILE A 1 93 ? -5.303 -3.024 4.164 1.00 98.62 93 ILE A N 1
ATOM 723 C CA . ILE A 1 93 ? -5.705 -3.114 5.574 1.00 98.62 93 ILE A CA 1
ATOM 724 C C . ILE A 1 93 ? -7.218 -3.358 5.642 1.00 98.62 93 ILE A C 1
ATOM 726 O O . ILE A 1 93 ? -7.987 -2.421 5.423 1.00 98.62 93 ILE A O 1
ATOM 730 N N . PRO A 1 94 ? -7.674 -4.594 5.908 1.00 98.31 94 PRO A N 1
ATOM 731 C CA . PRO A 1 94 ? -9.072 -4.831 6.248 1.00 98.31 94 PRO A CA 1
ATOM 732 C C . PRO A 1 94 ? -9.368 -4.269 7.645 1.00 98.31 94 PRO A C 1
ATOM 734 O O . PRO A 1 94 ? -8.582 -4.478 8.571 1.00 98.31 94 PRO A O 1
ATOM 737 N N . TYR A 1 95 ? -10.496 -3.581 7.801 1.00 98.12 95 TYR A N 1
ATOM 738 C CA . TYR A 1 95 ? -10.910 -2.993 9.074 1.00 98.12 95 TYR A CA 1
ATOM 739 C C . TYR A 1 95 ? -12.398 -3.216 9.364 1.00 98.12 95 TYR A C 1
ATOM 741 O O . TYR A 1 95 ? -13.215 -3.361 8.453 1.00 98.12 95 TYR A O 1
ATOM 749 N N . GLU A 1 96 ? -12.743 -3.205 10.650 1.00 98.38 96 GLU A N 1
ATOM 750 C CA . GLU A 1 96 ? -14.110 -3.114 11.164 1.00 98.38 96 GLU A CA 1
ATOM 751 C C . GLU A 1 96 ? -14.192 -1.927 12.134 1.00 98.38 96 GLU A C 1
ATOM 753 O O . GLU A 1 96 ? -13.431 -1.838 13.103 1.00 98.38 96 GLU A O 1
ATOM 758 N N . ARG A 1 97 ? -15.103 -1.001 11.846 1.00 97.31 97 ARG A N 1
ATOM 759 C CA . ARG A 1 97 ? -15.398 0.186 12.650 1.00 97.31 97 ARG A CA 1
ATOM 760 C C . ARG A 1 97 ? -16.196 -0.167 13.903 1.00 97.31 97 ARG A C 1
ATOM 762 O O . ARG A 1 97 ? -16.800 -1.236 13.993 1.00 97.31 97 ARG A O 1
ATOM 769 N N . TYR A 1 98 ? -16.285 0.759 14.858 1.00 92.25 98 TYR A N 1
ATOM 770 C CA . TYR A 1 98 ? -17.082 0.548 16.078 1.00 92.25 98 TYR A CA 1
ATOM 771 C C . TYR A 1 98 ? -18.578 0.358 15.810 1.00 92.25 98 TYR A C 1
ATOM 773 O O . TYR A 1 98 ? -19.243 -0.378 16.536 1.00 92.25 98 TYR A O 1
ATOM 781 N N . ASN A 1 99 ? -19.103 0.994 14.760 1.00 94.25 99 ASN A N 1
ATOM 782 C CA . ASN A 1 99 ? -20.490 0.830 14.320 1.00 94.25 99 ASN A CA 1
ATOM 783 C C . ASN A 1 99 ? -20.742 -0.499 13.567 1.00 94.25 99 ASN A C 1
ATOM 785 O O . ASN A 1 99 ? -21.858 -0.726 13.106 1.00 94.25 99 ASN A O 1
ATOM 789 N N . GLY A 1 100 ? -19.725 -1.358 13.423 1.00 95.94 100 GLY A N 1
ATOM 790 C CA . GLY A 1 100 ? -19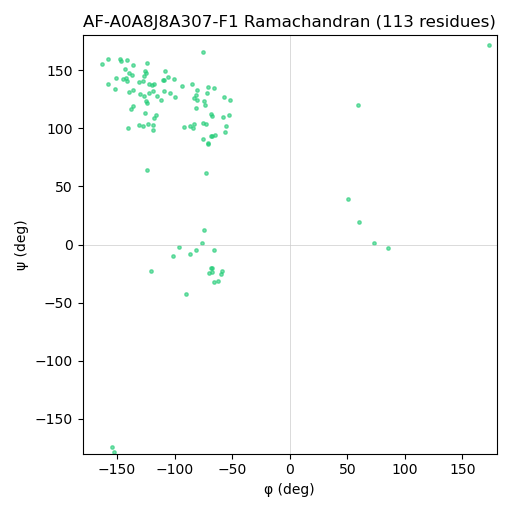.799 -2.646 12.729 1.00 95.94 100 GLY A CA 1
ATOM 791 C C . GLY A 1 100 ? -19.579 -2.583 11.213 1.00 95.94 100 GLY A C 1
ATOM 792 O O . GLY A 1 100 ? -19.559 -3.630 10.565 1.00 95.94 100 GLY A O 1
ATOM 793 N N . GLU A 1 101 ? -19.396 -1.396 10.629 1.00 97.38 101 GLU A N 1
ATOM 794 C CA . GLU A 1 101 ? -19.080 -1.251 9.206 1.00 97.38 101 GLU A CA 1
ATOM 795 C C . GLU A 1 101 ? -17.697 -1.835 8.899 1.00 97.38 101 GLU A C 1
ATOM 797 O O . GLU A 1 101 ? -16.719 -1.593 9.610 1.00 97.38 101 GLU A O 1
ATOM 802 N N . ARG A 1 102 ? -17.614 -2.603 7.811 1.00 97.62 102 ARG A N 1
ATOM 803 C CA . ARG A 1 102 ? -16.375 -3.219 7.342 1.00 97.62 102 ARG A CA 1
ATOM 804 C C . ARG A 1 102 ? -15.901 -2.552 6.071 1.00 97.62 102 ARG A C 1
ATOM 806 O O . ARG A 1 102 ? -16.697 -2.277 5.178 1.00 97.62 102 ARG A O 1
ATOM 813 N N . GLY A 1 103 ? -14.592 -2.396 5.959 1.00 97.19 103 GLY A N 1
ATOM 814 C CA . GLY A 1 103 ? -13.970 -1.865 4.762 1.00 97.19 103 GLY A CA 1
ATOM 815 C C . GLY A 1 103 ? -12.548 -2.362 4.582 1.00 97.19 103 GLY A C 1
ATOM 816 O O . GLY A 1 103 ? -12.029 -3.181 5.346 1.00 97.19 103 GLY A O 1
ATOM 817 N N . VAL A 1 104 ? -11.924 -1.881 3.516 1.00 97.94 104 VAL A N 1
ATOM 818 C CA . VAL A 1 104 ? -10.530 -2.165 3.199 1.00 97.94 104 VAL A CA 1
ATOM 819 C C . VAL A 1 104 ? -9.885 -0.858 2.782 1.00 97.94 104 VAL A C 1
ATOM 821 O O . VAL A 1 104 ? -10.305 -0.281 1.787 1.00 97.94 104 VAL A O 1
ATOM 824 N N . ALA A 1 105 ? -8.862 -0.421 3.515 1.00 98.06 105 ALA A N 1
ATOM 825 C CA . ALA A 1 105 ? -7.988 0.642 3.038 1.00 98.06 105 ALA A CA 1
ATOM 826 C C . ALA A 1 105 ? -6.965 0.031 2.073 1.00 98.06 105 ALA A C 1
ATOM 828 O O . ALA A 1 105 ? -6.283 -0.944 2.424 1.00 98.06 105 ALA A O 1
ATOM 829 N N . PHE A 1 106 ? -6.883 0.556 0.851 1.00 98.00 106 PHE A N 1
ATOM 830 C CA . PHE A 1 106 ? -6.061 -0.013 -0.213 1.00 98.00 106 PHE A CA 1
ATOM 831 C C . PHE A 1 106 ? -5.309 1.044 -1.025 1.00 98.00 106 PHE A C 1
ATOM 833 O O . PHE A 1 106 ? -5.896 1.844 -1.759 1.00 98.00 106 PHE A O 1
ATOM 840 N N . ALA A 1 107 ? -3.983 0.967 -0.943 1.00 98.12 107 ALA A N 1
ATOM 841 C CA . ALA A 1 107 ? -3.061 1.796 -1.703 1.00 98.12 107 ALA A CA 1
ATOM 842 C C . ALA A 1 107 ? -2.192 0.931 -2.617 1.00 98.12 107 ALA A C 1
ATOM 844 O O . ALA A 1 107 ? -1.701 -0.116 -2.184 1.00 98.12 107 ALA A O 1
ATOM 845 N N . LEU A 1 108 ? -1.962 1.363 -3.857 1.00 98.12 108 LEU A N 1
ATOM 846 C CA . LEU A 1 108 ? -1.150 0.624 -4.824 1.00 98.12 108 LEU A CA 1
ATOM 847 C C . LEU A 1 108 ? -0.293 1.551 -5.696 1.00 98.12 108 LEU A C 1
ATOM 849 O O . LEU A 1 108 ? -0.7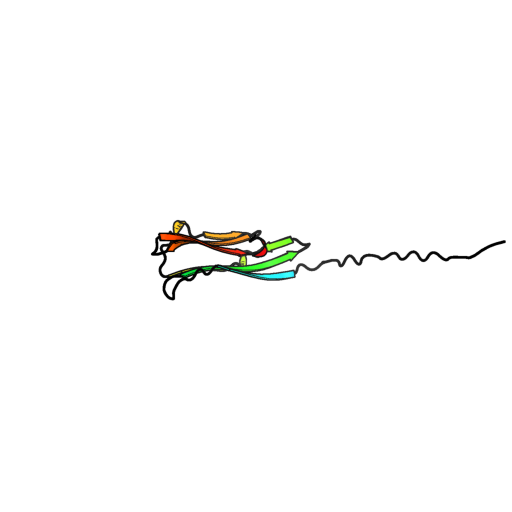38 2.605 -6.124 1.00 98.12 108 LEU A O 1
ATOM 853 N N . ILE A 1 109 ? 0.921 1.117 -6.021 1.00 97.94 109 ILE A N 1
ATOM 854 C CA . ILE A 1 109 ? 1.727 1.685 -7.102 1.00 97.94 109 ILE A CA 1
ATOM 855 C C . ILE A 1 109 ? 2.027 0.595 -8.138 1.00 97.94 109 ILE A C 1
ATOM 857 O O . ILE A 1 109 ? 2.375 -0.524 -7.761 1.00 97.94 109 ILE A O 1
ATOM 861 N N . PRO A 1 110 ? 1.945 0.879 -9.441 1.00 96.31 110 PRO A N 1
ATOM 862 C CA . PRO A 1 110 ? 1.556 2.167 -9.996 1.00 96.31 110 PRO A CA 1
ATOM 863 C C . PRO A 1 110 ? 0.056 2.481 -9.839 1.00 96.31 110 PRO A C 1
ATOM 865 O O . PRO A 1 110 ? -0.770 1.641 -10.193 1.00 96.31 110 PRO A O 1
ATOM 868 N N . HIS A 1 111 ? -0.315 3.665 -9.341 1.00 88.69 111 HIS A N 1
ATOM 869 C CA . HIS A 1 111 ? -1.702 3.930 -8.903 1.00 88.69 111 HIS A CA 1
ATOM 870 C C . HIS A 1 111 ? -2.724 3.982 -10.047 1.00 88.69 111 HIS A C 1
ATOM 872 O O . HIS A 1 111 ? -3.912 3.760 -9.837 1.00 88.69 111 HIS A O 1
ATOM 878 N N . PHE A 1 112 ? -2.274 4.207 -11.282 1.00 86.38 112 PHE A N 1
ATOM 879 C CA . PHE A 1 112 ? -3.131 4.222 -12.472 1.00 86.38 112 PHE A CA 1
ATOM 880 C C . PHE A 1 112 ? -3.771 2.859 -12.809 1.00 86.38 112 PHE A C 1
ATOM 882 O O . PHE A 1 112 ? -4.573 2.783 -13.734 1.00 86.38 112 PHE A O 1
ATOM 889 N N . TYR A 1 113 ? -3.437 1.781 -12.087 1.00 81.12 113 TYR A N 1
ATOM 890 C CA . TYR A 1 113 ? -4.163 0.504 -12.158 1.00 81.12 113 TYR A CA 1
ATOM 891 C C . TYR A 1 113 ? -5.450 0.470 -11.309 1.00 81.12 113 TYR A C 1
ATOM 893 O O . TYR A 1 113 ? -6.170 -0.528 -11.339 1.00 81.12 113 TYR A O 1
ATOM 901 N N . LYS A 1 114 ? -5.735 1.523 -10.535 1.00 76.31 114 L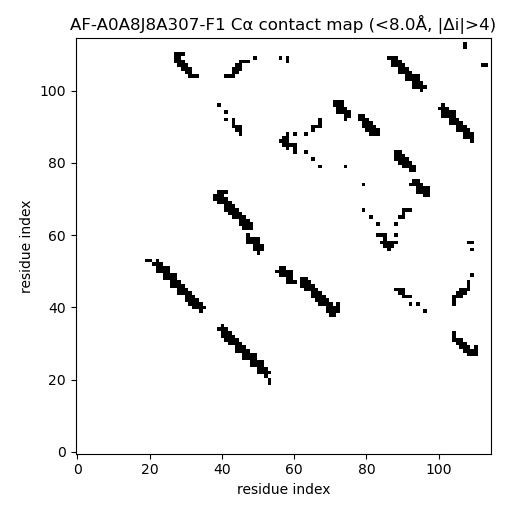YS A N 1
ATOM 902 C CA . LYS A 1 114 ? -6.966 1.696 -9.753 1.00 76.31 114 LYS A CA 1
ATOM 903 C C . LYS A 1 114 ? -8.039 2.269 -10.698 1.00 76.31 114 LYS A C 1
ATOM 905 O O . LYS A 1 114 ? -7.951 3.433 -11.078 1.00 76.31 114 LYS A O 1
ATOM 910 N N . HIS A 1 115 ? -8.976 1.432 -11.145 1.00 58.66 115 HIS A N 1
ATOM 911 C CA . HIS A 1 115 ? -10.118 1.810 -11.993 1.00 58.66 115 HIS A CA 1
ATOM 912 C C . HIS A 1 115 ? -11.408 1.822 -11.181 1.00 58.66 115 HIS A C 1
ATOM 914 O O . HIS A 1 115 ? -11.589 0.872 -10.385 1.00 58.66 115 HIS A O 1
#

Secondary structure (DSSP, 8-state):
-----------------------EEEEEEEEE--BSSSSSEEEEEEEEEEEEETTEEEE-GGG-EEEEEEESSB--GGG-EEE--SS-EEEEEEEE-TTS-EEEEEEEESGGG--